Protein AF-J9F5S9-F1 (afdb_monomer_lite)

Organism: NCBI:txid749906

pLDDT: mean 85.81, std 12.74, range [37.91, 96.88]

Sequence (74 aa):
MGRRIYLPIILTNDFESDITDVVEFHNLRGGKERILDDMNNGFGWKHLPKSFMAENAVYLLMTALIRNFYKTII

Radius of gyration: 18.18 Å; chains: 1; bounding box: 33×25×47 Å

Structure (mmCIF, N/CA/C/O backbone):
data_AF-J9F5S9-F1
#
_entry.id   AF-J9F5S9-F1
#
loop_
_atom_site.group_PDB
_atom_site.id
_atom_site.type_symbol
_atom_site.label_atom_id
_atom_site.label_alt_id
_atom_site.label_comp_id
_atom_site.label_asym_id
_atom_site.label_entity_id
_atom_site.label_seq_id
_atom_site.pdbx_PDB_ins_code
_atom_site.Cartn_x
_atom_site.Cartn_y
_atom_site.Cartn_z
_atom_site.occupancy
_atom_site.B_iso_or_equiv
_atom_site.auth_seq_id
_atom_site.auth_comp_id
_atom_site.auth_asym_id
_atom_site.auth_atom_id
_atom_site.pdbx_PDB_model_num
ATOM 1 N N . MET A 1 1 ? -5.229 14.841 33.165 1.00 37.91 1 MET A N 1
ATOM 2 C CA . MET A 1 1 ? -4.410 13.641 33.448 1.00 37.91 1 MET A CA 1
ATOM 3 C C . MET A 1 1 ? -5.156 12.445 32.859 1.00 37.91 1 MET A C 1
ATOM 5 O O . MET A 1 1 ? -6.057 11.926 33.501 1.00 37.91 1 MET A O 1
ATOM 9 N N . GLY A 1 2 ? -4.912 12.137 31.580 1.00 47.38 2 GLY A N 1
ATOM 10 C CA . GLY A 1 2 ? -5.697 11.157 30.815 1.00 47.38 2 GLY A CA 1
ATOM 11 C C . GLY A 1 2 ? -5.343 9.723 31.203 1.00 47.38 2 GLY A C 1
ATOM 12 O O . GLY A 1 2 ? -4.164 9.370 31.267 1.00 47.38 2 GLY A O 1
ATOM 13 N N . ARG A 1 3 ? -6.355 8.907 31.513 1.00 47.78 3 ARG A N 1
ATOM 14 C CA . ARG A 1 3 ? -6.183 7.488 31.844 1.00 47.78 3 ARG A CA 1
ATOM 15 C C . ARG A 1 3 ? -5.907 6.713 30.555 1.00 47.78 3 ARG A C 1
ATOM 17 O O . ARG A 1 3 ? -6.743 6.697 29.664 1.00 47.78 3 ARG A O 1
ATOM 24 N N . ARG A 1 4 ? -4.741 6.065 30.467 1.00 55.19 4 ARG A N 1
ATOM 25 C CA . ARG A 1 4 ? -4.455 5.057 29.434 1.00 55.19 4 ARG A CA 1
ATOM 26 C C . ARG A 1 4 ? -5.389 3.862 29.640 1.00 55.19 4 ARG A C 1
ATOM 28 O O . ARG A 1 4 ? -5.387 3.285 30.728 1.00 55.19 4 ARG A O 1
ATOM 35 N N . ILE A 1 5 ? -6.161 3.504 28.619 1.00 61.06 5 ILE A N 1
ATOM 36 C CA . ILE A 1 5 ? -7.012 2.310 28.617 1.00 61.06 5 ILE A CA 1
ATOM 37 C C . ILE A 1 5 ? -6.169 1.145 28.087 1.00 61.06 5 ILE A C 1
ATOM 39 O O . ILE A 1 5 ? -5.674 1.196 26.963 1.00 61.06 5 ILE A O 1
ATOM 43 N N . TYR A 1 6 ? -5.964 0.119 28.916 1.00 52.00 6 TYR A N 1
ATOM 44 C CA . TYR A 1 6 ? -5.246 -1.102 28.548 1.00 52.00 6 TYR A CA 1
ATOM 45 C C . TYR A 1 6 ? -6.261 -2.204 28.230 1.00 52.00 6 TYR A C 1
ATOM 47 O O . TYR A 1 6 ? -6.769 -2.868 29.131 1.00 52.00 6 TYR A O 1
ATOM 55 N N . LEU A 1 7 ? -6.554 -2.398 26.945 1.00 60.47 7 LEU A N 1
ATOM 56 C CA . LEU A 1 7 ? -7.093 -3.662 26.437 1.00 60.47 7 LEU A CA 1
ATOM 57 C C . LEU A 1 7 ? -5.917 -4.594 26.115 1.00 60.47 7 LEU A C 1
ATOM 59 O O . LEU A 1 7 ? -4.851 -4.070 25.789 1.00 60.47 7 LEU A O 1
ATOM 63 N N . PRO A 1 8 ? -6.059 -5.933 26.194 1.00 60.16 8 PRO A N 1
ATOM 64 C CA . PRO A 1 8 ? -4.952 -6.853 26.469 1.00 60.16 8 PRO A CA 1
ATOM 65 C C . PRO A 1 8 ? -3.658 -6.656 25.663 1.00 60.16 8 PRO A C 1
ATOM 67 O O . PRO A 1 8 ? -2.607 -6.950 26.217 1.00 60.16 8 PRO A O 1
ATOM 70 N N . ILE A 1 9 ? -3.681 -6.123 24.428 1.00 76.62 9 ILE A N 1
ATOM 71 C CA . ILE A 1 9 ? -2.483 -5.628 23.711 1.00 76.62 9 ILE A CA 1
ATOM 72 C C . ILE A 1 9 ? -2.841 -4.473 22.732 1.00 76.62 9 ILE A C 1
ATOM 74 O O . ILE A 1 9 ? -2.489 -4.517 21.556 1.00 76.62 9 ILE A O 1
ATOM 78 N N . ILE A 1 10 ? -3.589 -3.441 23.151 1.00 81.25 10 ILE A N 1
ATOM 79 C CA . ILE A 1 10 ? -3.848 -2.248 22.307 1.00 81.25 10 ILE A CA 1
ATOM 80 C C . ILE A 1 10 ? -3.539 -0.982 23.107 1.00 81.25 10 ILE A C 1
ATOM 82 O O . ILE A 1 10 ? -4.156 -0.724 24.136 1.00 81.25 10 ILE A O 1
ATOM 86 N N . LEU A 1 11 ? -2.577 -0.189 22.624 1.00 85.31 11 LEU A N 1
ATOM 87 C CA . LEU A 1 11 ? -2.248 1.129 23.167 1.00 85.31 11 LEU A CA 1
ATOM 88 C C . LEU A 1 11 ? -2.851 2.199 22.259 1.00 85.31 11 LEU A C 1
ATOM 90 O O . LEU A 1 11 ? -2.497 2.277 21.083 1.00 85.31 11 LEU A O 1
ATOM 94 N N . THR A 1 12 ? -3.737 3.026 22.809 1.00 84.06 12 THR A N 1
ATOM 95 C CA . THR A 1 12 ? -4.372 4.127 22.080 1.00 84.06 12 THR A CA 1
ATOM 96 C C . THR A 1 12 ? -4.216 5.453 22.826 1.00 84.06 12 THR A C 1
ATOM 98 O O . THR A 1 12 ? -4.120 5.480 24.055 1.00 84.06 12 THR A O 1
ATOM 101 N N . ASN A 1 13 ? -4.146 6.547 22.064 1.00 89.06 13 ASN A N 1
ATOM 102 C CA . ASN A 1 13 ? -4.252 7.921 22.571 1.00 89.06 13 ASN A CA 1
ATOM 103 C C . ASN A 1 13 ? -5.687 8.463 22.441 1.00 89.06 13 ASN A C 1
ATOM 105 O O . ASN A 1 13 ? -5.929 9.646 22.660 1.00 89.06 13 ASN A O 1
ATOM 109 N N . ASP A 1 14 ? -6.621 7.611 22.028 1.00 86.81 14 ASP A N 1
ATOM 110 C CA . ASP A 1 14 ? -8.040 7.913 22.041 1.00 86.81 14 ASP A CA 1
ATOM 111 C C . ASP A 1 14 ? -8.563 7.821 23.480 1.00 86.81 14 ASP A C 1
ATOM 113 O O . ASP A 1 14 ? -8.443 6.777 24.128 1.00 8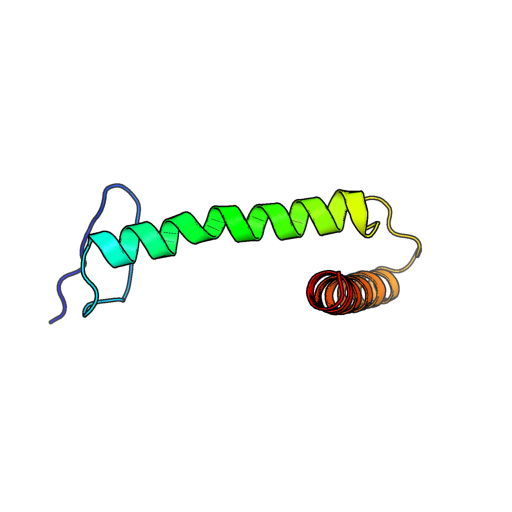6.81 14 ASP A O 1
ATOM 117 N N . PHE A 1 15 ? -9.075 8.942 23.988 1.00 85.88 15 PHE A N 1
ATOM 118 C CA . PHE A 1 15 ? -9.647 9.058 25.330 1.00 85.88 15 PHE A CA 1
ATOM 119 C C . PHE A 1 15 ? -11.159 9.312 25.303 1.00 85.88 15 PHE A C 1
ATOM 121 O O . PHE A 1 15 ? -11.754 9.444 26.373 1.00 85.88 15 PHE A O 1
ATOM 128 N N . GLU A 1 16 ? -11.753 9.438 24.115 1.00 90.31 16 GLU A N 1
ATOM 129 C CA . GLU A 1 16 ? -13.149 9.846 23.929 1.00 90.31 16 GLU A CA 1
ATOM 130 C C . GLU A 1 16 ? -14.026 8.677 23.477 1.00 90.31 16 GLU A C 1
ATOM 132 O O . GLU A 1 16 ? -15.173 8.581 23.912 1.00 90.31 16 GLU A O 1
ATOM 137 N N . SER A 1 17 ? -13.487 7.779 22.649 1.00 86.19 17 SER A N 1
ATOM 138 C CA . SER A 1 17 ? -14.223 6.633 22.110 1.00 86.19 17 SER A CA 1
ATOM 139 C C . SER A 1 17 ? -14.467 5.541 23.151 1.00 86.19 17 SER A C 1
ATOM 141 O O . SER A 1 17 ? -13.665 5.339 24.073 1.00 86.19 17 SER A O 1
ATOM 143 N N . ASP A 1 18 ? -15.555 4.786 22.977 1.00 89.06 18 ASP A N 1
ATOM 144 C CA . ASP A 1 18 ? -15.793 3.607 23.800 1.00 89.06 18 ASP A CA 1
ATOM 145 C C . ASP A 1 18 ? -14.743 2.522 23.516 1.00 89.06 18 ASP A C 1
ATOM 147 O O . ASP A 1 18 ? -14.148 2.426 22.440 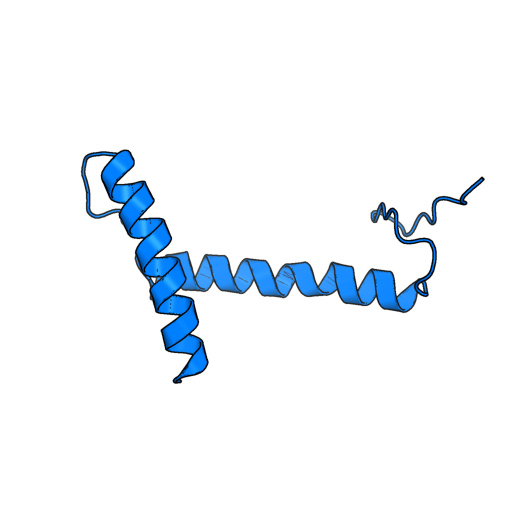1.00 89.06 18 ASP A O 1
ATOM 151 N N . ILE A 1 19 ? -14.542 1.649 24.499 1.00 85.06 19 ILE A N 1
ATOM 152 C CA . ILE A 1 19 ? -13.669 0.479 24.397 1.00 85.06 19 ILE A CA 1
ATOM 153 C C . ILE A 1 19 ? -14.024 -0.368 23.162 1.00 85.06 19 ILE A C 1
ATOM 155 O O . ILE A 1 19 ? -13.125 -0.861 22.477 1.00 85.06 19 ILE A O 1
ATOM 159 N N . THR A 1 20 ? -15.316 -0.519 22.861 1.00 87.06 20 THR A N 1
ATOM 160 C CA . THR A 1 20 ? -15.815 -1.288 21.712 1.00 87.06 20 THR A CA 1
ATOM 161 C C . THR A 1 20 ? -15.398 -0.654 20.386 1.00 87.06 20 THR A C 1
ATOM 163 O O . THR A 1 20 ? -14.880 -1.357 19.516 1.00 87.06 20 THR A O 1
ATOM 166 N N . ASP A 1 21 ? -15.525 0.669 20.265 1.00 89.12 21 ASP A N 1
ATOM 167 C CA . ASP A 1 21 ? -15.140 1.424 19.067 1.00 89.12 21 ASP A CA 1
ATOM 168 C C . ASP A 1 21 ? -13.631 1.319 18.80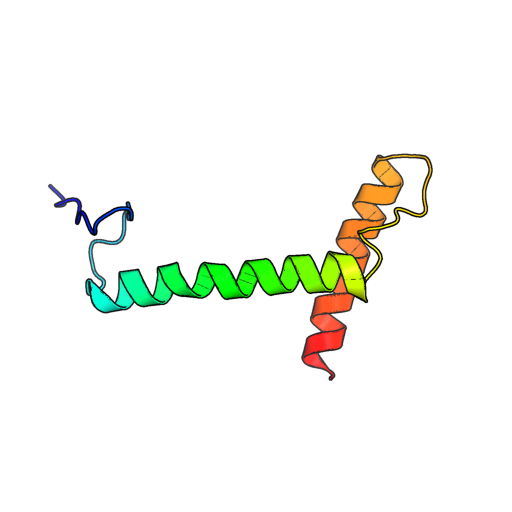8 1.00 89.12 21 ASP A C 1
ATOM 170 O O . ASP A 1 21 ? -13.186 1.107 17.677 1.00 89.12 21 ASP A O 1
ATOM 174 N N . VAL A 1 22 ? -12.820 1.389 19.872 1.00 88.19 22 VAL A N 1
ATOM 175 C CA . VAL A 1 22 ? -11.361 1.215 19.790 1.00 88.19 22 VAL A CA 1
ATOM 176 C C . VAL A 1 22 ? -10.997 -0.185 19.282 1.00 88.19 22 VAL A C 1
ATOM 178 O O . VAL A 1 22 ? -10.079 -0.334 18.467 1.00 88.19 22 VAL A O 1
ATOM 181 N N . VAL A 1 23 ? -11.707 -1.221 19.739 1.00 86.44 23 VAL A N 1
ATOM 182 C CA . VAL A 1 23 ? -11.499 -2.605 19.285 1.00 86.44 23 VAL A CA 1
ATOM 183 C C . VAL A 1 23 ? -11.918 -2.773 17.828 1.00 86.44 23 VAL A C 1
ATOM 185 O O . VAL A 1 23 ? -11.154 -3.347 17.047 1.00 86.44 23 VAL A O 1
ATOM 188 N N . GLU A 1 24 ? -13.086 -2.264 17.434 1.00 87.31 24 GLU A N 1
ATOM 189 C CA . GLU A 1 24 ? -13.541 -2.317 16.042 1.00 87.31 24 GLU A CA 1
ATOM 190 C C . GLU A 1 24 ? -12.560 -1.615 15.110 1.00 87.31 24 GLU A C 1
ATOM 192 O O . GLU A 1 24 ? -12.110 -2.213 14.130 1.00 87.31 24 GLU A O 1
ATOM 197 N N . PHE A 1 25 ? -12.143 -0.395 15.452 1.00 87.12 25 PHE A N 1
ATOM 198 C CA . PHE A 1 25 ? -11.161 0.347 14.673 1.00 87.12 25 PHE A CA 1
ATOM 199 C C . PHE A 1 25 ? -9.843 -0.423 14.528 1.00 87.12 25 PHE A C 1
ATOM 201 O O . PHE A 1 25 ? -9.282 -0.502 13.431 1.00 87.12 25 PHE A O 1
ATOM 208 N N . HIS A 1 26 ? -9.348 -1.038 15.607 1.00 85.94 26 HIS A N 1
ATOM 209 C CA . HIS A 1 26 ? -8.136 -1.851 15.540 1.00 85.94 26 HIS A CA 1
ATOM 210 C C . HIS A 1 26 ? -8.306 -3.068 14.618 1.00 85.94 26 HIS A C 1
ATOM 212 O O . HIS A 1 26 ? -7.409 -3.383 13.829 1.00 85.94 26 HIS A O 1
ATOM 218 N N . ASN A 1 27 ? -9.467 -3.722 14.663 1.00 84.88 27 ASN A N 1
ATOM 219 C CA . ASN A 1 27 ? -9.776 -4.882 13.828 1.00 84.88 27 ASN A CA 1
ATOM 220 C C . ASN A 1 27 ? -9.827 -4.541 12.328 1.00 84.88 27 ASN A C 1
ATOM 222 O O . ASN A 1 27 ? -9.508 -5.395 11.495 1.00 84.88 27 ASN A O 1
ATOM 226 N N . LEU A 1 28 ? -10.113 -3.285 11.958 1.00 85.12 28 LEU A N 1
ATOM 227 C CA . LEU A 1 28 ? -10.037 -2.827 10.563 1.00 85.12 28 LEU A CA 1
ATOM 228 C C . LEU A 1 28 ? -8.620 -2.929 9.968 1.00 85.12 28 LEU A C 1
ATOM 230 O O . LEU A 1 28 ? -8.476 -2.941 8.741 1.00 85.12 28 LEU A O 1
ATOM 234 N N . ARG A 1 29 ? -7.563 -3.061 10.790 1.00 82.44 29 ARG A N 1
ATOM 235 C CA . ARG A 1 29 ? -6.181 -3.248 10.310 1.00 82.44 29 ARG A CA 1
ATOM 236 C C . ARG A 1 29 ? -6.044 -4.460 9.389 1.00 82.44 29 ARG A C 1
ATOM 238 O O . ARG A 1 29 ? -5.373 -4.352 8.365 1.00 82.44 29 ARG A O 1
ATOM 245 N N . GLY A 1 30 ? -6.722 -5.570 9.689 1.00 77.25 30 GLY A N 1
ATOM 246 C CA . GLY A 1 30 ? -6.679 -6.771 8.844 1.00 77.25 30 GLY A CA 1
ATOM 247 C C . GLY A 1 30 ? -7.211 -6.523 7.426 1.00 77.25 30 GLY A C 1
ATOM 248 O O . GLY A 1 30 ? -6.750 -7.129 6.462 1.00 77.25 30 GLY A O 1
ATOM 249 N N . GLY A 1 31 ? -8.127 -5.562 7.260 1.00 78.19 31 GLY A N 1
ATOM 250 C CA . GLY A 1 31 ? -8.588 -5.120 5.943 1.00 78.19 31 GLY A CA 1
ATOM 251 C C . GLY A 1 31 ? -7.483 -4.461 5.113 1.00 78.19 31 GLY A C 1
ATOM 252 O O . GLY A 1 31 ? -7.446 -4.640 3.897 1.00 78.19 31 GLY A O 1
ATOM 253 N N . LYS A 1 32 ? -6.544 -3.756 5.757 1.00 81.12 32 LYS A N 1
ATOM 254 C CA . LYS A 1 32 ? -5.400 -3.127 5.078 1.00 81.12 32 LYS A CA 1
ATOM 255 C C . LYS A 1 32 ? -4.380 -4.155 4.587 1.00 81.12 32 LYS A C 1
ATOM 257 O O . LYS A 1 32 ? -3.808 -3.968 3.519 1.00 81.12 32 LYS A O 1
ATOM 262 N N . GLU A 1 33 ? -4.193 -5.257 5.308 1.00 85.50 33 GLU A N 1
ATOM 263 C CA . GLU A 1 33 ? -3.292 -6.343 4.889 1.00 85.50 33 GLU A CA 1
ATOM 264 C C . GLU A 1 33 ? -3.778 -7.016 3.595 1.00 85.50 33 GLU A C 1
ATOM 266 O O . GLU A 1 33 ? -2.974 -7.299 2.710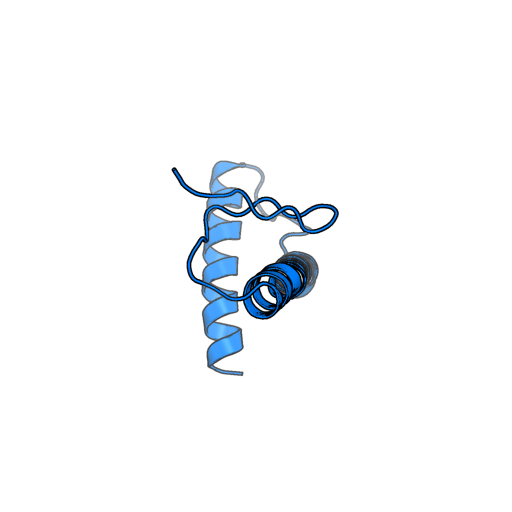 1.00 85.50 33 GLU A O 1
ATOM 271 N N . ARG A 1 34 ? -5.099 -7.157 3.409 1.00 86.88 34 ARG A N 1
ATOM 272 C CA . ARG A 1 34 ? -5.672 -7.666 2.148 1.00 86.88 34 ARG A CA 1
ATOM 273 C C . ARG A 1 34 ? -5.379 -6.769 0.947 1.00 86.88 34 ARG A C 1
ATOM 275 O O . ARG A 1 34 ? -5.263 -7.269 -0.163 1.00 86.88 34 ARG A O 1
ATOM 282 N N . ILE A 1 35 ? -5.259 -5.455 1.155 1.00 89.50 35 ILE A N 1
ATOM 283 C CA . ILE A 1 35 ? -4.865 -4.528 0.085 1.00 89.50 35 ILE A CA 1
ATOM 284 C C . ILE A 1 35 ? -3.435 -4.840 -0.351 1.00 89.50 35 ILE A C 1
ATOM 286 O O . ILE A 1 35 ? -3.173 -4.904 -1.543 1.00 89.50 35 ILE A O 1
ATOM 290 N N . LEU A 1 36 ? -2.520 -5.072 0.592 1.00 89.19 36 LEU A N 1
ATOM 291 C CA . LEU A 1 36 ? -1.137 -5.419 0.264 1.00 89.19 36 LEU A CA 1
ATOM 292 C C . LEU A 1 36 ? -1.034 -6.768 -0.458 1.00 89.19 36 LEU A C 1
ATOM 294 O O . LEU A 1 36 ? -0.241 -6.886 -1.387 1.00 89.19 36 LEU A O 1
ATOM 298 N N . ASP A 1 37 ? -1.849 -7.756 -0.086 1.00 91.25 37 ASP A N 1
ATOM 299 C CA . ASP A 1 37 ? -1.891 -9.049 -0.781 1.00 91.25 37 ASP A CA 1
ATOM 300 C C . ASP A 1 37 ? -2.419 -8.925 -2.225 1.00 91.25 37 ASP A C 1
ATOM 302 O O . ASP A 1 37 ? -1.832 -9.471 -3.160 1.00 91.25 37 ASP A O 1
ATOM 306 N N . ASP A 1 38 ? -3.466 -8.121 -2.427 1.00 91.81 38 ASP A N 1
ATOM 307 C CA . ASP A 1 38 ? -4.007 -7.760 -3.746 1.00 91.81 38 ASP A CA 1
ATOM 308 C C . ASP A 1 38 ? -2.962 -7.020 -4.599 1.00 91.81 38 ASP A C 1
ATOM 310 O O . ASP A 1 38 ? -2.744 -7.354 -5.762 1.00 91.81 38 ASP A O 1
ATOM 314 N N . MET A 1 39 ? -2.215 -6.080 -4.012 1.00 94.00 39 MET A N 1
ATOM 315 C CA . MET A 1 39 ? -1.097 -5.426 -4.699 1.00 94.00 39 MET A CA 1
ATOM 316 C C . MET A 1 39 ? 0.011 -6.423 -5.085 1.00 94.00 39 MET A C 1
ATOM 318 O O . MET A 1 39 ? 0.550 -6.363 -6.194 1.00 94.00 39 MET A O 1
ATOM 322 N N . ASN A 1 40 ? 0.329 -7.362 -4.188 1.00 93.38 40 ASN A N 1
ATOM 323 C CA . ASN A 1 40 ? 1.360 -8.381 -4.381 1.00 93.38 40 ASN A CA 1
ATOM 324 C C . ASN A 1 40 ? 1.027 -9.357 -5.510 1.00 93.38 40 ASN A C 1
ATOM 326 O O . ASN A 1 40 ? 1.862 -9.585 -6.389 1.00 93.38 40 ASN A O 1
ATOM 330 N N . ASN A 1 41 ? -0.191 -9.898 -5.506 1.00 90.81 41 ASN A N 1
ATOM 331 C CA . ASN A 1 41 ? -0.603 -10.958 -6.423 1.00 90.81 41 ASN A CA 1
ATOM 332 C C . ASN A 1 41 ? -1.325 -10.430 -7.675 1.00 90.81 41 ASN A C 1
ATOM 334 O O . ASN A 1 41 ? -1.180 -11.016 -8.744 1.00 90.81 41 ASN A O 1
ATOM 338 N N . GLY A 1 42 ? -2.084 -9.337 -7.559 1.00 89.06 42 GLY A N 1
ATOM 339 C CA . GLY A 1 42 ? -2.922 -8.777 -8.625 1.00 89.06 42 GLY A CA 1
ATOM 340 C C . GLY A 1 42 ? -2.289 -7.623 -9.408 1.00 89.06 42 GLY A C 1
ATOM 341 O O . GLY A 1 42 ? -2.591 -7.456 -10.587 1.00 89.06 42 GLY A O 1
ATOM 342 N N . PHE A 1 43 ? -1.375 -6.858 -8.798 1.00 91.69 43 PHE A N 1
ATOM 343 C CA . PHE A 1 43 ? -0.754 -5.671 -9.417 1.00 91.69 43 PHE A CA 1
ATOM 344 C C . PHE A 1 43 ? 0.769 -5.781 -9.587 1.00 91.69 43 PHE A C 1
ATOM 346 O O . PHE A 1 43 ? 1.450 -4.781 -9.812 1.00 91.69 43 PHE A O 1
ATOM 353 N N . GLY A 1 44 ? 1.309 -7.001 -9.522 1.00 90.50 44 GLY A N 1
ATOM 354 C CA . GLY A 1 44 ? 2.680 -7.295 -9.942 1.00 90.50 44 GLY A CA 1
ATOM 355 C C . GLY A 1 44 ? 3.778 -6.888 -8.959 1.00 90.50 44 GLY A C 1
ATOM 356 O O . GLY A 1 44 ? 4.952 -6.973 -9.312 1.00 90.50 44 GLY A O 1
ATOM 357 N N . TRP A 1 45 ? 3.454 -6.501 -7.718 1.00 94.88 45 TRP A N 1
ATOM 358 C CA . TRP A 1 45 ? 4.485 -6.134 -6.733 1.00 94.88 45 TRP A CA 1
ATOM 359 C C . TRP A 1 45 ? 5.427 -7.296 -6.384 1.00 94.88 45 TRP A C 1
ATOM 361 O O . TRP A 1 45 ? 6.576 -7.057 -6.014 1.00 94.88 45 TRP A O 1
ATOM 371 N N . LYS A 1 46 ? 4.991 -8.547 -6.578 1.00 93.88 46 LYS A N 1
ATOM 372 C CA . LYS A 1 46 ? 5.825 -9.744 -6.396 1.00 93.88 46 LYS A CA 1
ATOM 373 C C . LYS A 1 46 ? 6.999 -9.832 -7.382 1.00 93.88 46 LYS A C 1
ATOM 375 O O . LYS A 1 46 ? 8.009 -10.464 -7.072 1.00 93.88 46 LYS A O 1
ATOM 380 N N . HIS A 1 47 ? 6.879 -9.223 -8.564 1.00 92.31 47 HIS A N 1
ATOM 381 C CA . HIS A 1 47 ? 7.859 -9.333 -9.645 1.00 92.31 47 HIS A CA 1
ATOM 382 C C . HIS A 1 47 ? 8.151 -7.962 -10.249 1.00 92.31 47 HIS A C 1
ATOM 384 O O . HIS A 1 47 ? 7.523 -7.524 -11.211 1.00 92.31 47 HIS A O 1
ATOM 390 N N . LEU A 1 48 ? 9.139 -7.289 -9.665 1.00 94.06 48 LEU A N 1
ATOM 391 C CA . LEU A 1 48 ? 9.527 -5.944 -10.060 1.00 94.06 48 LEU A CA 1
ATOM 392 C C . LEU A 1 48 ? 10.160 -5.926 -11.466 1.00 94.06 48 LEU A C 1
ATOM 394 O O . LEU A 1 48 ? 11.129 -6.649 -11.705 1.00 94.06 48 LEU A O 1
ATOM 398 N N . PRO A 1 49 ? 9.652 -5.098 -12.399 1.00 91.94 49 PRO A N 1
ATOM 399 C CA . PRO A 1 49 ? 10.046 -5.163 -13.805 1.00 91.94 49 PRO A CA 1
ATOM 400 C C . PRO A 1 49 ? 11.315 -4.368 -14.141 1.00 91.94 49 PRO A C 1
ATOM 402 O O . PRO A 1 49 ? 11.786 -4.441 -15.276 1.00 91.94 49 PRO A O 1
ATOM 405 N N . LYS A 1 50 ? 11.844 -3.557 -13.214 1.00 94.25 50 LYS A N 1
ATOM 406 C CA . LYS A 1 50 ? 12.990 -2.673 -13.467 1.00 94.25 50 LYS A CA 1
ATOM 407 C C . LYS A 1 50 ? 14.231 -3.117 -12.710 1.00 94.25 50 LYS A C 1
ATOM 409 O O . LYS A 1 50 ? 14.148 -3.636 -11.601 1.00 94.25 50 LYS A O 1
ATOM 414 N N . SER A 1 51 ? 15.398 -2.866 -13.295 1.00 94.25 51 SER A N 1
ATOM 415 C CA . SER A 1 51 ? 16.685 -3.160 -12.656 1.00 94.25 51 SER A CA 1
ATOM 416 C C . SER A 1 51 ? 17.039 -2.137 -11.575 1.00 94.25 51 SER A C 1
ATOM 418 O O . SER A 1 51 ? 17.724 -2.471 -10.612 1.00 94.25 51 SER A O 1
ATOM 420 N N . PHE A 1 52 ? 16.556 -0.898 -11.708 1.00 96.69 52 PHE A N 1
ATOM 421 C CA . PHE A 1 52 ? 16.841 0.177 -10.764 1.00 96.69 52 PHE A CA 1
ATOM 422 C C . PHE A 1 52 ? 15.726 0.343 -9.733 1.00 96.69 52 PHE A C 1
ATOM 424 O O . PHE A 1 52 ? 14.539 0.398 -10.056 1.00 96.69 52 PHE A O 1
ATOM 431 N N . MET A 1 53 ? 16.121 0.497 -8.468 1.00 94.44 53 MET A N 1
ATOM 432 C CA . MET A 1 53 ? 15.181 0.651 -7.357 1.00 94.44 53 MET A CA 1
ATOM 433 C C . MET A 1 53 ? 14.335 1.925 -7.468 1.00 94.44 53 MET A C 1
ATOM 435 O O . MET A 1 53 ? 13.156 1.889 -7.137 1.00 94.44 53 MET A O 1
ATOM 439 N N . ALA A 1 54 ? 14.901 3.022 -7.980 1.00 96.69 54 ALA A N 1
ATOM 440 C CA . ALA A 1 54 ? 14.162 4.268 -8.186 1.00 96.69 54 ALA A CA 1
ATOM 441 C C . ALA A 1 54 ? 12.989 4.083 -9.166 1.00 96.69 54 ALA A C 1
ATOM 443 O O . ALA A 1 54 ? 11.882 4.550 -8.911 1.00 96.69 54 ALA A O 1
ATOM 444 N N . GLU A 1 55 ? 13.201 3.335 -10.250 1.00 96.88 55 GLU A N 1
ATOM 445 C CA . GLU A 1 55 ? 12.153 3.039 -11.229 1.00 96.88 55 GLU A CA 1
ATOM 446 C C . GLU A 1 55 ? 11.097 2.088 -10.650 1.00 96.88 55 GLU A C 1
ATOM 448 O O . GLU A 1 55 ? 9.901 2.279 -10.870 1.00 96.88 55 GLU A O 1
ATOM 453 N N . ASN A 1 56 ? 11.518 1.101 -9.851 1.00 96.25 56 ASN A N 1
ATOM 454 C CA . ASN A 1 56 ? 10.593 0.220 -9.140 1.00 96.25 56 ASN A CA 1
ATOM 455 C C . ASN A 1 56 ? 9.774 0.964 -8.078 1.00 96.25 56 ASN A C 1
ATOM 457 O O . ASN A 1 56 ? 8.598 0.664 -7.913 1.00 96.25 56 ASN A O 1
ATOM 461 N N . ALA A 1 57 ? 10.337 1.964 -7.397 1.00 96.19 57 ALA A N 1
ATOM 462 C CA . ALA A 1 57 ? 9.586 2.790 -6.454 1.00 96.19 57 ALA A CA 1
ATOM 463 C C . ALA A 1 57 ? 8.457 3.555 -7.164 1.00 96.19 57 ALA A C 1
ATOM 465 O O . ALA A 1 57 ? 7.317 3.547 -6.700 1.00 96.19 57 ALA A O 1
ATOM 466 N N . VAL A 1 58 ? 8.743 4.143 -8.333 1.00 96.38 58 VAL A N 1
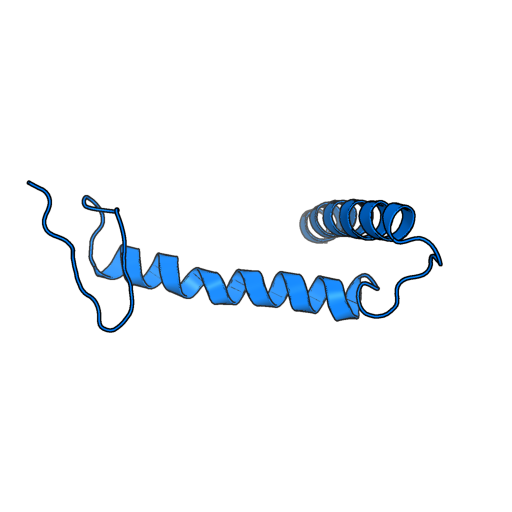ATOM 467 C CA . VAL A 1 58 ? 7.715 4.785 -9.167 1.00 96.38 58 VAL A CA 1
ATOM 468 C C . VAL A 1 58 ? 6.680 3.761 -9.643 1.00 96.38 58 VAL A C 1
ATOM 470 O O . VAL A 1 58 ? 5.485 4.034 -9.569 1.00 96.38 58 VAL A O 1
ATOM 473 N N . TYR A 1 59 ? 7.105 2.569 -10.072 1.00 95.88 59 TYR A N 1
ATOM 474 C CA . TYR A 1 59 ? 6.196 1.487 -10.471 1.00 95.88 59 TYR A CA 1
ATOM 475 C C . TYR A 1 59 ? 5.234 1.079 -9.344 1.00 95.88 59 TYR A C 1
ATOM 477 O O . TYR A 1 59 ? 4.026 0.987 -9.573 1.00 95.88 59 TYR A O 1
ATOM 485 N N . LEU A 1 60 ? 5.741 0.888 -8.123 1.00 95.75 60 LEU A N 1
ATOM 486 C CA . LEU A 1 60 ? 4.933 0.550 -6.948 1.00 95.75 60 LEU A CA 1
ATOM 487 C C . LEU A 1 60 ? 3.901 1.648 -6.643 1.00 95.75 60 LEU A C 1
ATOM 489 O O . LEU A 1 60 ? 2.726 1.356 -6.429 1.00 95.75 60 LEU A O 1
ATOM 493 N N . LEU A 1 61 ? 4.304 2.92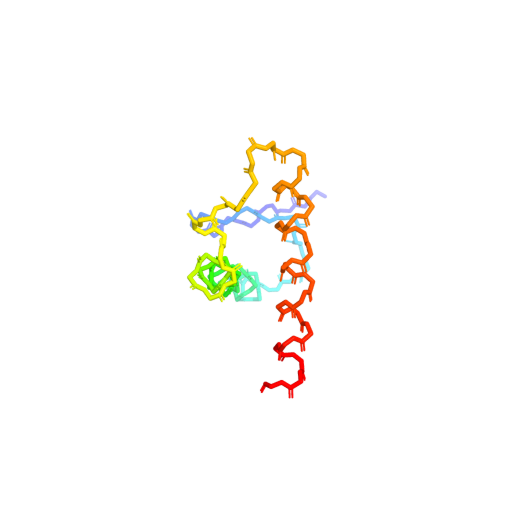2 -6.692 1.00 95.56 61 LEU A N 1
ATOM 494 C CA . LEU A 1 61 ? 3.393 4.050 -6.468 1.00 95.56 61 LEU A CA 1
ATOM 495 C C . LEU A 1 61 ? 2.316 4.152 -7.557 1.00 95.56 61 LEU A C 1
ATOM 497 O O . LEU A 1 61 ? 1.135 4.301 -7.248 1.00 95.56 61 LEU A O 1
ATOM 501 N N . MET A 1 62 ? 2.703 4.028 -8.828 1.00 96.06 62 MET A N 1
ATOM 502 C CA . MET A 1 62 ? 1.771 4.090 -9.959 1.00 96.06 62 MET A CA 1
ATOM 503 C C . MET A 1 62 ? 0.748 2.955 -9.908 1.00 96.06 62 MET A C 1
ATOM 505 O O . MET A 1 62 ? -0.447 3.189 -10.074 1.00 96.06 62 MET A O 1
ATOM 509 N N . THR A 1 63 ? 1.192 1.730 -9.630 1.00 95.06 63 THR A N 1
ATOM 510 C CA . THR A 1 63 ? 0.297 0.571 -9.510 1.00 95.06 63 THR A CA 1
ATOM 511 C C . THR A 1 63 ? -0.634 0.681 -8.300 1.00 95.06 63 THR A C 1
ATOM 513 O O . THR A 1 63 ? -1.804 0.324 -8.426 1.00 95.06 63 THR A O 1
ATOM 516 N N . ALA A 1 64 ? -0.191 1.254 -7.170 1.00 94.12 64 ALA A N 1
ATOM 517 C CA . ALA A 1 64 ? -1.075 1.549 -6.032 1.00 94.12 64 ALA A CA 1
ATOM 518 C C . ALA A 1 64 ? -2.188 2.543 -6.391 1.00 94.12 64 ALA A C 1
ATOM 520 O O . ALA A 1 64 ? -3.347 2.336 -6.026 1.00 94.12 64 ALA A O 1
ATOM 521 N N . LEU A 1 65 ? -1.858 3.605 -7.134 1.00 94.38 65 LEU A N 1
ATOM 522 C CA . LEU A 1 65 ? -2.853 4.564 -7.616 1.00 94.38 65 LEU A CA 1
ATOM 523 C C . LEU A 1 65 ? -3.847 3.894 -8.569 1.00 94.38 65 LEU A C 1
ATOM 525 O O . LEU A 1 65 ? -5.055 4.033 -8.386 1.00 94.38 65 LEU A O 1
ATOM 529 N N . ILE A 1 66 ? -3.357 3.117 -9.539 1.00 93.62 66 ILE A N 1
ATOM 530 C CA . ILE A 1 66 ? -4.201 2.384 -10.495 1.00 93.62 66 ILE A CA 1
ATOM 531 C C . ILE A 1 66 ? -5.153 1.434 -9.768 1.00 93.62 66 ILE A C 1
ATOM 533 O O . ILE A 1 66 ? -6.336 1.399 -10.097 1.00 93.62 66 ILE A O 1
ATOM 537 N N . ARG A 1 67 ? -4.684 0.714 -8.744 1.00 92.56 67 ARG A N 1
ATOM 538 C CA . ARG A 1 67 ? -5.531 -0.178 -7.947 1.00 92.56 67 ARG A CA 1
ATOM 539 C C . ARG A 1 67 ? -6.681 0.562 -7.267 1.00 92.56 67 ARG A C 1
ATOM 541 O O . ARG A 1 67 ? -7.796 0.043 -7.228 1.00 92.56 67 ARG A O 1
ATOM 548 N N . ASN A 1 68 ? -6.444 1.774 -6.763 1.00 91.25 68 ASN A N 1
ATOM 549 C CA . ASN A 1 68 ? -7.507 2.589 -6.169 1.00 91.25 68 ASN A CA 1
ATOM 550 C C . ASN A 1 68 ? -8.582 2.956 -7.199 1.00 91.25 68 ASN A C 1
ATOM 552 O O . ASN A 1 68 ? -9.770 2.849 -6.897 1.00 91.25 68 ASN A O 1
ATOM 556 N N . PHE A 1 69 ? -8.188 3.314 -8.425 1.00 92.69 69 PHE A N 1
ATOM 557 C CA . PHE A 1 69 ? -9.145 3.573 -9.505 1.00 92.69 69 PHE A CA 1
ATOM 558 C C . PHE A 1 69 ? -9.877 2.299 -9.937 1.00 92.69 69 PHE A C 1
ATOM 560 O O . PHE A 1 69 ? -11.100 2.313 -10.040 1.00 92.69 69 PHE A O 1
ATOM 567 N N . TYR A 1 70 ? -9.157 1.185 -10.107 1.00 91.88 70 TYR A N 1
ATOM 568 C CA . TYR A 1 70 ? -9.732 -0.109 -10.482 1.00 91.88 70 TYR A CA 1
ATOM 569 C C . TYR A 1 70 ? -10.851 -0.528 -9.521 1.00 91.88 70 TYR A C 1
ATOM 571 O O . TYR A 1 70 ? -11.950 -0.824 -9.967 1.00 91.88 70 TYR A O 1
ATOM 579 N N . LYS A 1 71 ? -10.611 -0.449 -8.205 1.00 88.94 71 LYS A N 1
ATOM 580 C CA . LYS A 1 71 ? -11.602 -0.781 -7.164 1.00 88.94 71 LYS A CA 1
ATOM 581 C C . LYS A 1 71 ? -12.745 0.222 -7.014 1.00 88.94 71 LYS A C 1
ATOM 583 O O . LYS A 1 71 ? -13.710 -0.077 -6.321 1.00 88.94 71 LYS A O 1
ATOM 588 N N . THR A 1 72 ? -12.598 1.425 -7.561 1.00 90.44 72 THR A N 1
ATOM 589 C CA . THR A 1 72 ? -13.663 2.439 -7.543 1.00 90.44 72 THR A CA 1
ATOM 590 C C . THR A 1 72 ? -14.618 2.242 -8.717 1.00 90.44 72 THR A C 1
ATOM 592 O O . THR A 1 72 ? -15.804 2.528 -8.600 1.00 90.44 72 THR A O 1
ATOM 595 N N . ILE A 1 73 ? -14.098 1.774 -9.854 1.00 89.12 73 ILE A N 1
ATOM 596 C CA . ILE A 1 73 ? -14.863 1.593 -11.090 1.00 89.12 73 ILE A CA 1
ATOM 597 C C . ILE A 1 73 ? -15.518 0.203 -11.139 1.00 89.12 73 ILE A C 1
ATOM 599 O O . ILE A 1 73 ? -16.613 0.073 -11.685 1.00 89.12 73 ILE A O 1
ATOM 603 N N . ILE A 1 74 ? -14.848 -0.817 -10.591 1.00 78.25 74 ILE A N 1
ATOM 604 C CA . ILE A 1 74 ? -15.254 -2.233 -10.592 1.00 78.25 74 ILE A CA 1
ATOM 605 C C . ILE A 1 74 ? -15.452 -2.716 -9.156 1.00 78.25 74 ILE A C 1
ATOM 607 O O . ILE A 1 74 ? -16.529 -3.288 -8.886 1.00 78.25 74 ILE A O 1
#

Foldseek 3Di:
DADFDDDPPDTDPDRPDDPVVSVVVVVCVVVVVVLVVCCCPVQPLVPQPDPDPVVSVVSSVVSSVVVVVVVVVD

Secondary structure (DSSP, 8-state):
-PPPP-BTTB-----SS-HHHHHHHHHTHHHHHHHHHHHHHHSSTTS---SSHHHHHHHHHHHHHHHHHHHHH-